Protein AF-A0A813GNH7-F1 (afdb_monomer_lite)

pLDDT: mean 71.01, std 17.87, range [40.81, 91.12]

Structure (mmCIF, N/CA/C/O backbone):
data_AF-A0A813GNH7-F1
#
_entry.id   AF-A0A813GNH7-F1
#
loop_
_atom_site.group_PDB
_atom_site.id
_atom_site.type_symbol
_atom_site.label_atom_id
_atom_site.label_alt_id
_atom_site.label_comp_id
_atom_site.label_asym_id
_atom_site.label_entity_id
_atom_site.label_seq_id
_atom_site.pdbx_PDB_ins_code
_atom_site.Cartn_x
_atom_site.Cartn_y
_atom_site.Cartn_z
_atom_site.occupancy
_atom_site.B_iso_or_equiv
_atom_site.auth_seq_id
_atom_site.auth_comp_id
_atom_site.auth_asym_id
_atom_site.auth_atom_id
_atom_site.pdbx_PDB_model_num
ATOM 1 N N . GLY A 1 1 ? -48.403 33.963 54.806 1.00 49.59 1 GLY A N 1
ATOM 2 C CA . GLY A 1 1 ? -47.662 34.872 53.908 1.00 49.59 1 GLY A CA 1
ATOM 3 C C . GLY A 1 1 ? -47.245 34.164 52.634 1.00 49.59 1 GLY A C 1
ATOM 4 O O . GLY A 1 1 ? -46.060 33.984 52.404 1.00 49.59 1 GLY A O 1
ATOM 5 N N . SER A 1 2 ? -48.210 33.773 51.799 1.00 54.06 2 SER A N 1
ATOM 6 C CA . SER A 1 2 ? -47.989 32.831 50.684 1.00 54.06 2 SER A CA 1
ATOM 7 C C . SER A 1 2 ? -47.750 33.501 49.323 1.00 54.06 2 SER A C 1
ATOM 9 O O . SER A 1 2 ? -47.575 32.821 48.318 1.00 54.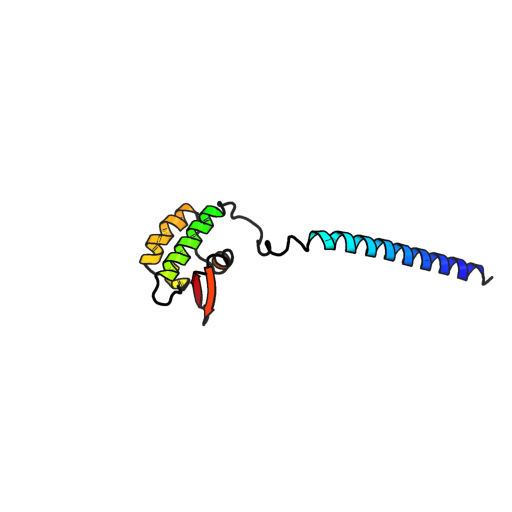06 2 SER A O 1
ATOM 11 N N . ALA A 1 3 ? -47.726 34.838 49.279 1.00 52.22 3 ALA A N 1
ATOM 12 C CA . ALA A 1 3 ? -47.489 35.610 48.055 1.00 52.22 3 ALA A CA 1
ATOM 13 C C . ALA A 1 3 ? -46.001 35.927 47.798 1.00 52.22 3 ALA A C 1
ATOM 15 O O . ALA A 1 3 ? -45.629 36.177 46.654 1.00 52.22 3 ALA A O 1
ATOM 16 N N . LYS A 1 4 ? -45.140 35.899 48.832 1.00 54.38 4 LYS A N 1
ATOM 17 C CA . LYS A 1 4 ? -43.687 36.121 48.679 1.00 54.38 4 LYS A CA 1
ATOM 18 C C . LYS A 1 4 ? -42.979 34.900 48.075 1.00 54.38 4 LYS A C 1
ATOM 20 O O . LYS A 1 4 ? -42.277 35.059 47.084 1.00 54.38 4 LYS A O 1
ATOM 25 N N . LEU A 1 5 ? -43.301 33.687 48.544 1.00 53.88 5 LEU A N 1
ATOM 26 C CA . LEU A 1 5 ? -42.700 32.446 48.030 1.00 53.88 5 LEU A CA 1
ATOM 27 C C . LEU A 1 5 ? -42.941 32.212 46.528 1.00 53.88 5 LEU A C 1
ATOM 29 O O . LEU A 1 5 ? -42.036 31.781 45.824 1.00 53.88 5 LEU A O 1
ATOM 33 N N . ARG A 1 6 ? -44.124 32.559 45.995 1.00 55.28 6 ARG A N 1
ATOM 34 C CA . ARG A 1 6 ? -44.397 32.406 44.551 1.00 55.28 6 ARG A CA 1
ATOM 35 C C . ARG A 1 6 ? -43.606 33.378 43.670 1.00 55.28 6 ARG A C 1
ATOM 37 O O . ARG A 1 6 ? -43.372 33.070 42.507 1.00 55.28 6 ARG A O 1
ATOM 44 N N . ARG A 1 7 ? -43.204 34.544 44.190 1.00 53.91 7 ARG A N 1
ATOM 45 C CA . ARG A 1 7 ? -42.391 35.515 43.435 1.00 53.91 7 ARG A CA 1
ATOM 46 C C . ARG A 1 7 ? -40.933 35.079 43.341 1.00 53.91 7 ARG A C 1
ATOM 48 O O . ARG A 1 7 ? -40.332 35.235 42.283 1.00 53.91 7 ARG A O 1
ATOM 55 N N . GLU A 1 8 ? -40.390 34.507 44.409 1.00 55.94 8 GLU A N 1
ATOM 56 C CA . GLU A 1 8 ? -39.005 34.021 44.437 1.00 55.94 8 GLU A CA 1
ATOM 57 C C . GLU A 1 8 ? -38.816 32.783 43.545 1.00 55.94 8 GLU A C 1
ATOM 59 O O . GLU A 1 8 ? -37.819 32.675 42.832 1.00 55.94 8 GLU A O 1
ATOM 64 N N . GLU A 1 9 ? -39.813 31.897 43.484 1.00 56.62 9 GLU A N 1
ATOM 65 C CA . GLU A 1 9 ? -39.783 30.714 42.613 1.00 56.62 9 GLU A CA 1
ATOM 66 C C . GLU A 1 9 ? -39.914 31.077 41.119 1.00 56.62 9 GLU A C 1
ATOM 68 O O . GLU A 1 9 ? -39.228 30.510 40.266 1.00 56.62 9 GLU A O 1
ATOM 73 N N . GLN A 1 10 ? -40.716 32.101 40.791 1.00 57.19 10 GLN A N 1
ATOM 74 C CA . GLN A 1 10 ? -40.830 32.623 39.421 1.00 57.19 10 GLN A CA 1
ATOM 75 C C . GLN A 1 10 ? -39.552 33.314 38.922 1.00 57.19 10 GLN A C 1
ATOM 77 O O . GLN A 1 10 ? -39.271 33.267 37.723 1.00 57.19 10 GLN A O 1
ATOM 82 N N . LEU A 1 11 ? -38.777 33.945 39.810 1.00 58.50 11 LEU A N 1
ATOM 83 C CA . LEU A 1 11 ? -37.487 34.555 39.468 1.00 58.50 11 LEU A CA 1
ATOM 84 C C . LEU A 1 11 ? -36.443 33.489 39.111 1.00 58.50 11 LEU A C 1
ATOM 86 O O . LEU A 1 11 ? -35.818 33.586 38.056 1.00 58.50 11 LEU A O 1
ATOM 90 N N . ARG A 1 12 ? -36.350 32.410 39.900 1.00 57.59 12 ARG A N 1
ATOM 91 C CA . ARG A 1 12 ? -35.417 31.304 39.617 1.00 57.59 12 ARG A CA 1
ATOM 92 C C . ARG A 1 12 ? -35.714 30.582 38.299 1.00 57.59 12 ARG A C 1
ATOM 94 O O . ARG A 1 12 ? -34.793 30.186 37.589 1.00 57.59 12 ARG A O 1
ATOM 101 N N . LEU A 1 13 ? -36.991 30.433 37.940 1.00 56.94 13 LEU A N 1
ATOM 102 C CA . LEU A 1 13 ? -37.397 29.825 36.666 1.00 56.94 13 LEU A CA 1
ATOM 103 C C . LEU A 1 13 ? -37.054 30.702 35.448 1.00 56.94 13 LEU A C 1
ATOM 105 O O . LEU A 1 13 ? -36.747 30.164 34.382 1.00 56.94 13 LEU A O 1
ATOM 109 N N . LYS A 1 14 ? -37.075 32.034 35.594 1.00 57.66 14 LYS A N 1
ATOM 110 C CA . LYS A 1 14 ? -36.682 32.966 34.524 1.00 57.66 14 LYS A CA 1
ATOM 111 C C . LYS A 1 14 ? -35.175 32.959 34.276 1.00 57.66 14 LYS A C 1
ATOM 113 O O . LYS A 1 14 ? -34.771 32.843 33.121 1.00 57.66 14 LYS A O 1
ATOM 118 N N . GLU A 1 15 ? -34.361 32.969 35.331 1.00 55.34 15 GLU A N 1
ATOM 119 C CA . GLU A 1 15 ? -32.897 32.882 35.196 1.00 55.34 15 GLU A CA 1
ATOM 120 C C . GLU A 1 15 ? -32.461 31.575 34.510 1.00 55.34 15 GLU A C 1
ATOM 122 O O . GLU A 1 15 ? -31.574 31.577 33.655 1.00 55.34 15 GLU A O 1
ATOM 127 N N . PHE A 1 16 ? -33.144 30.460 34.795 1.00 56.06 16 PHE A N 1
ATOM 128 C CA . PHE A 1 16 ? -32.852 29.175 34.155 1.00 56.06 16 PHE A CA 1
ATOM 129 C C . PHE A 1 16 ? -33.222 29.145 32.658 1.00 56.06 16 PHE A C 1
ATOM 131 O O . PHE A 1 16 ? -32.530 28.509 31.857 1.00 56.06 16 PHE A O 1
ATOM 138 N N . GLN A 1 17 ? -34.288 29.844 32.248 1.00 55.47 17 GLN A N 1
ATOM 139 C CA . GLN A 1 17 ? -34.653 29.962 30.829 1.00 55.47 17 GLN A CA 1
ATOM 140 C C . GLN A 1 17 ? -33.724 30.906 30.052 1.00 55.47 17 GLN A C 1
ATOM 142 O O . GLN A 1 17 ? -33.394 30.607 28.900 1.00 55.47 17 GLN A O 1
ATOM 147 N N . GLU A 1 18 ? -33.262 32.006 30.655 1.00 52.56 18 GLU A N 1
ATOM 148 C CA . GLU A 1 18 ? -32.283 32.902 30.018 1.00 52.56 18 GLU A CA 1
ATOM 149 C C . GLU A 1 18 ? -30.908 32.236 29.856 1.00 52.56 18 GLU A C 1
ATOM 151 O O . GLU A 1 18 ? -30.308 32.330 28.781 1.00 52.56 18 GLU A O 1
ATOM 156 N N . ALA A 1 19 ? -30.457 31.459 30.848 1.00 53.34 19 ALA A N 1
ATOM 157 C CA . ALA A 1 19 ? -29.221 30.679 30.743 1.00 53.34 19 ALA A CA 1
ATOM 158 C C . ALA A 1 19 ? -29.273 29.639 29.603 1.00 53.34 19 ALA A C 1
ATOM 160 O O . ALA A 1 19 ? -28.297 29.473 28.866 1.00 53.34 19 ALA A O 1
ATOM 161 N N . LYS A 1 20 ? -30.426 28.983 29.393 1.00 51.72 20 LYS A N 1
ATOM 162 C CA . LYS A 1 20 ? -30.617 28.033 28.281 1.00 51.72 20 LYS A CA 1
ATOM 163 C C . LYS A 1 20 ? -30.593 28.711 26.908 1.00 51.72 20 LYS A C 1
ATOM 165 O O . LYS A 1 20 ? -29.967 28.191 25.984 1.00 51.72 20 LYS A O 1
ATOM 170 N N . LYS A 1 21 ? -31.204 29.893 26.769 1.00 52.16 21 LYS A N 1
ATOM 171 C CA . LYS A 1 21 ? -31.185 30.653 25.504 1.00 52.16 21 LYS A CA 1
ATOM 172 C C . LYS A 1 21 ? -29.783 31.126 25.112 1.00 52.16 21 LYS A C 1
ATOM 174 O O . LYS A 1 21 ? -29.461 31.131 23.924 1.00 52.16 21 LYS A O 1
ATOM 179 N N . LEU A 1 22 ? -28.929 31.469 26.079 1.00 50.47 22 LEU A N 1
ATOM 180 C CA . LEU A 1 22 ? -27.547 31.864 25.785 1.00 50.47 22 LEU A CA 1
ATOM 181 C C . LEU A 1 22 ? -26.677 30.684 25.307 1.00 50.47 22 LEU A C 1
ATOM 183 O O . LEU A 1 22 ? -25.744 30.886 24.527 1.00 50.47 22 LEU A O 1
ATOM 187 N N . GLN A 1 23 ? -26.989 29.455 25.735 1.00 48.91 23 GLN A N 1
ATOM 188 C CA . GLN A 1 23 ? -26.274 28.250 25.303 1.00 48.91 23 GLN A CA 1
ATOM 189 C C . GLN A 1 23 ? -26.689 27.787 23.895 1.00 48.91 23 GLN A C 1
ATOM 191 O O . GLN A 1 23 ? -25.833 27.370 23.115 1.00 48.91 23 GLN A O 1
ATOM 196 N N . GLU A 1 24 ? -27.964 27.933 23.521 1.00 48.03 24 GLU A N 1
ATOM 197 C CA . GLU A 1 24 ? -28.443 27.579 22.174 1.00 48.03 24 GLU A CA 1
ATOM 198 C C . GLU A 1 24 ? -27.976 28.553 21.079 1.00 48.03 24 GLU A C 1
ATOM 200 O O . GLU A 1 24 ? -27.736 28.133 19.944 1.00 48.03 24 GLU A O 1
ATOM 205 N N . SER A 1 25 ? -27.759 29.834 21.399 1.00 46.81 25 SER A N 1
ATOM 206 C CA . SER A 1 25 ? -27.284 30.811 20.403 1.00 46.81 25 SER A CA 1
ATOM 207 C C . SER A 1 25 ? -25.803 30.646 20.028 1.00 46.81 25 SER A C 1
ATOM 209 O O . SER A 1 25 ? -25.410 31.005 18.921 1.00 46.81 25 SER A O 1
ATOM 211 N N . LYS A 1 26 ? -24.971 30.035 20.885 1.00 48.91 26 LYS A N 1
ATOM 212 C CA . LYS A 1 26 ? -23.562 29.736 20.549 1.00 48.91 26 LYS A CA 1
ATOM 213 C C . LYS A 1 26 ? -23.377 28.452 19.732 1.00 48.91 26 LYS A C 1
ATOM 215 O O . LYS A 1 26 ? -22.307 28.251 19.160 1.00 48.91 26 LYS A O 1
ATOM 220 N N . ALA A 1 27 ? -24.400 27.601 19.633 1.00 48.22 27 ALA A N 1
ATOM 221 C CA . ALA A 1 27 ? -24.335 26.367 18.848 1.00 48.22 27 ALA A CA 1
ATOM 222 C C . ALA A 1 27 ? -24.600 26.587 17.345 1.00 48.22 27 ALA A C 1
ATOM 224 O O . ALA A 1 27 ? -24.146 25.796 16.522 1.00 48.22 27 ALA A O 1
ATOM 225 N N . LYS A 1 28 ? -25.293 27.669 16.956 1.00 46.44 28 LYS A N 1
ATOM 226 C CA . LYS A 1 28 ? -25.646 27.921 15.545 1.00 46.44 28 LYS A CA 1
ATOM 227 C C . LYS A 1 28 ? -24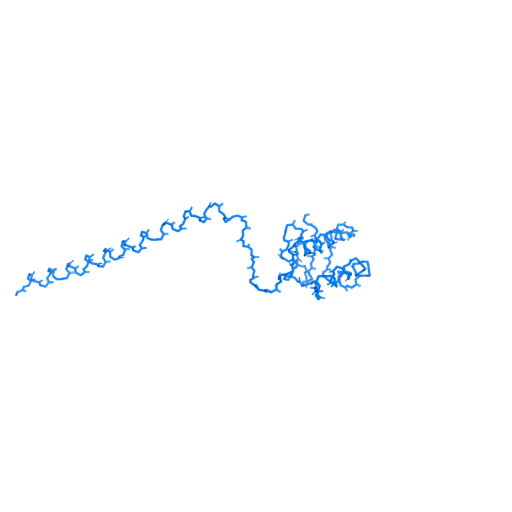.608 28.705 14.743 1.00 46.44 28 LYS A C 1
ATOM 229 O O . LYS A 1 28 ? -24.590 28.571 13.523 1.00 46.44 28 LYS A O 1
ATOM 234 N N . GLU A 1 29 ? -23.711 29.457 15.380 1.00 42.62 29 GLU A N 1
ATOM 235 C CA . GLU A 1 29 ? -22.686 30.215 14.641 1.00 42.62 29 GLU A CA 1
ATOM 236 C C . GLU A 1 29 ? -21.462 29.363 14.254 1.00 42.62 29 GLU A C 1
ATOM 238 O O . GLU A 1 29 ? -20.783 29.660 13.275 1.00 42.62 29 GLU A O 1
ATOM 243 N N . LYS A 1 30 ? -21.233 28.220 14.921 1.00 46.97 30 LYS A N 1
ATOM 244 C CA . LYS A 1 30 ? -20.194 27.257 14.506 1.00 46.97 30 LYS A CA 1
ATOM 245 C C . LYS A 1 30 ? -20.613 26.350 13.342 1.00 46.97 30 LYS A C 1
ATOM 247 O O . LYS A 1 30 ? -19.756 25.852 12.625 1.00 46.97 30 LYS A O 1
ATOM 252 N N . ALA A 1 31 ? -21.912 26.192 13.082 1.00 46.59 31 ALA A N 1
ATOM 253 C CA . ALA A 1 31 ? -22.410 25.280 12.048 1.00 46.59 31 ALA A CA 1
ATOM 254 C C . ALA A 1 31 ? -22.367 25.846 10.612 1.00 46.59 31 ALA A C 1
ATOM 256 O O . ALA A 1 31 ? -22.619 25.110 9.659 1.00 46.59 31 ALA A O 1
ATOM 257 N N . LYS A 1 32 ? -22.049 27.136 10.416 1.00 42.44 32 LYS A N 1
ATOM 258 C CA . LYS A 1 32 ? -22.030 27.758 9.075 1.00 42.44 32 LYS A CA 1
ATOM 259 C C . LYS A 1 32 ? -20.646 27.892 8.433 1.00 42.44 32 LYS A C 1
ATOM 261 O O . LYS A 1 32 ? -20.582 28.213 7.250 1.00 42.44 32 LYS A O 1
ATOM 266 N N . LEU A 1 33 ? -19.569 27.585 9.160 1.00 44.22 33 LEU A N 1
ATOM 267 C CA . LEU A 1 33 ? -18.211 27.489 8.602 1.00 44.22 33 LEU A CA 1
ATOM 268 C C . LEU A 1 33 ? -17.819 26.053 8.200 1.00 44.22 33 LEU A C 1
ATOM 270 O O . LEU A 1 33 ? -16.955 25.889 7.350 1.00 44.22 33 LEU A O 1
ATOM 274 N N . GLU A 1 34 ? -18.502 25.012 8.692 1.00 44.59 34 GLU A N 1
ATOM 275 C CA . GLU A 1 34 ? -18.188 23.614 8.326 1.00 44.59 34 GLU A CA 1
ATOM 276 C C . GLU A 1 34 ? -18.918 23.086 7.074 1.00 44.59 34 GLU A C 1
ATOM 278 O O . GLU A 1 34 ? -18.541 22.052 6.531 1.00 44.59 34 GLU A O 1
ATOM 283 N N . SER A 1 35 ? -19.923 23.789 6.539 1.00 40.81 35 SER A N 1
ATOM 284 C CA . SER A 1 35 ? -20.681 23.321 5.354 1.00 40.81 35 SER A CA 1
ATOM 285 C C . SER A 1 35 ? -20.153 23.810 3.998 1.00 40.81 35 SER A C 1
ATOM 287 O O . SER A 1 35 ? -20.822 23.634 2.981 1.00 40.81 35 SER A O 1
ATOM 289 N N . LYS A 1 36 ? -18.950 24.394 3.943 1.00 43.97 36 LYS A N 1
ATOM 290 C CA . LYS A 1 36 ? -18.260 24.660 2.666 1.00 43.97 36 LYS A CA 1
ATOM 291 C C . LYS A 1 36 ? -16.831 24.124 2.565 1.00 43.97 36 LYS A C 1
ATOM 293 O O . LYS A 1 36 ? -16.260 24.212 1.486 1.00 43.97 36 LYS A O 1
ATOM 298 N N . GLU A 1 37 ? -16.294 23.492 3.611 1.00 42.72 37 GLU A N 1
ATOM 299 C CA . GLU A 1 37 ? -14.935 22.919 3.577 1.00 42.72 37 GLU A CA 1
ATOM 300 C C . GLU A 1 37 ? -14.873 21.411 3.905 1.00 42.72 37 GLU A C 1
ATOM 302 O O . GLU A 1 37 ? -13.859 20.754 3.671 1.00 42.72 37 GLU A O 1
ATOM 307 N N . SER A 1 38 ? -15.983 20.797 4.325 1.00 42.06 38 SER A N 1
ATOM 308 C CA . SER A 1 38 ? -16.053 19.364 4.662 1.00 42.06 38 SER A CA 1
ATOM 309 C C . SER A 1 38 ? -16.439 18.473 3.476 1.00 42.06 38 SER A C 1
ATOM 311 O O . SER A 1 38 ? -17.281 17.585 3.587 1.00 42.06 38 SER A O 1
ATOM 313 N N . LYS A 1 39 ? -15.790 18.693 2.326 1.00 44.91 39 LYS A N 1
ATOM 314 C CA . LYS A 1 39 ? -15.657 17.667 1.273 1.00 44.91 39 LYS A CA 1
ATOM 315 C C . LYS A 1 39 ? -14.203 17.321 0.940 1.00 44.91 39 LYS A C 1
ATOM 317 O O . LYS A 1 39 ? -13.977 16.593 -0.016 1.00 44.91 39 LYS A O 1
ATOM 322 N N . ALA A 1 40 ? -13.232 17.810 1.719 1.00 49.53 40 ALA A N 1
ATOM 323 C CA . ALA A 1 40 ? -11.818 17.614 1.393 1.00 49.53 40 ALA A CA 1
ATOM 324 C C . ALA A 1 40 ? -10.927 17.051 2.512 1.00 49.53 40 ALA A C 1
ATOM 326 O O . ALA A 1 40 ? -9.785 16.711 2.222 1.00 49.53 40 ALA A O 1
ATOM 327 N N . LYS A 1 41 ? -11.356 16.940 3.779 1.00 51.75 41 LYS A N 1
ATOM 328 C CA . LYS A 1 41 ? -10.422 16.549 4.858 1.00 51.75 41 LYS A CA 1
ATOM 329 C C . LYS A 1 41 ? -11.059 15.733 5.984 1.00 51.75 41 LYS A C 1
ATOM 331 O O . LYS A 1 41 ? -11.378 16.257 7.041 1.00 51.75 41 LYS A O 1
ATOM 336 N N . ALA A 1 42 ? -11.164 14.428 5.776 1.00 45.22 42 ALA A N 1
ATOM 337 C CA . ALA A 1 42 ? -11.148 13.412 6.831 1.00 45.22 42 ALA A CA 1
ATOM 338 C C . ALA A 1 42 ? -10.748 12.109 6.127 1.00 45.22 42 ALA A C 1
ATOM 340 O O . ALA A 1 42 ? -11.525 11.589 5.342 1.00 45.22 42 ALA A O 1
ATOM 341 N N . VAL A 1 43 ? -9.508 11.627 6.217 1.00 44.59 43 VAL A N 1
ATOM 342 C CA . VAL A 1 43 ? -8.923 11.048 7.429 1.00 44.59 43 VAL A CA 1
ATOM 343 C C . VAL A 1 43 ? -7.409 11.303 7.434 1.00 44.59 43 VAL A C 1
ATOM 345 O O . VAL A 1 43 ? -6.668 10.664 6.699 1.00 44.59 43 VAL A O 1
ATOM 348 N N . ALA A 1 44 ? -6.928 12.211 8.279 1.00 48.00 44 ALA A N 1
ATOM 349 C CA . ALA A 1 44 ? -5.516 12.244 8.651 1.00 48.00 44 ALA A CA 1
ATOM 350 C C . ALA A 1 44 ? -5.424 11.777 10.108 1.00 48.00 44 ALA A C 1
ATOM 352 O O . ALA A 1 44 ? -5.688 12.575 11.015 1.00 48.00 44 ALA A O 1
ATOM 353 N N . PRO A 1 45 ? -5.107 10.496 10.375 1.00 50.47 45 PRO A N 1
ATOM 354 C CA . PRO A 1 45 ? -4.664 10.127 11.699 1.00 50.47 45 PRO A CA 1
ATOM 355 C C . PRO A 1 45 ? -3.323 10.819 11.944 1.00 50.47 45 PRO A C 1
ATOM 357 O O . PRO A 1 45 ? -2.418 10.816 11.111 1.00 50.47 45 PRO A O 1
ATOM 360 N N . LYS A 1 46 ? -3.256 11.471 13.098 1.00 53.22 46 LYS A N 1
ATOM 361 C CA . LYS A 1 46 ? -2.099 12.183 13.616 1.00 53.22 46 LYS A CA 1
ATOM 362 C C . LYS A 1 46 ? -0.817 11.345 13.567 1.00 53.22 46 LYS A C 1
ATOM 364 O O . LYS A 1 46 ? -0.816 10.158 13.868 1.00 53.22 46 LYS A O 1
ATOM 369 N N . GLU A 1 47 ? 0.262 12.102 13.378 1.00 52.22 47 GLU A N 1
ATOM 370 C CA . GLU A 1 47 ? 1.594 11.907 13.955 1.00 52.22 47 GLU A CA 1
ATOM 371 C C . GLU A 1 47 ? 2.608 11.004 13.220 1.00 52.22 47 GLU A C 1
ATOM 373 O O . GLU A 1 47 ? 2.514 9.783 13.176 1.00 52.22 47 GLU A O 1
ATOM 378 N N . LYS A 1 48 ? 3.692 11.680 12.792 1.00 43.28 48 LYS A N 1
ATOM 379 C CA . LYS A 1 48 ? 5.064 11.186 12.537 1.00 43.28 48 LYS A CA 1
ATOM 380 C C . LYS A 1 48 ? 5.441 10.655 11.150 1.00 43.28 48 LYS A C 1
ATOM 382 O O . LYS A 1 48 ? 6.412 9.917 11.039 1.00 43.28 48 LYS A O 1
ATOM 387 N N . PHE A 1 49 ? 4.827 11.155 10.082 1.00 47.06 49 PHE A N 1
ATOM 388 C CA . PHE A 1 49 ? 5.452 11.110 8.754 1.00 47.06 49 PHE A CA 1
ATOM 389 C C . PHE A 1 49 ? 5.507 12.508 8.137 1.00 47.06 49 PHE A C 1
ATOM 391 O O . PHE A 1 49 ? 4.840 12.799 7.156 1.00 47.06 49 PHE A O 1
ATOM 398 N N . ALA A 1 50 ? 6.349 13.384 8.697 1.00 45.03 50 ALA A N 1
ATOM 399 C CA . ALA A 1 50 ? 6.828 14.586 8.003 1.00 45.03 50 ALA A CA 1
ATOM 400 C C . ALA A 1 50 ? 7.852 14.208 6.910 1.00 45.03 50 ALA A C 1
ATOM 402 O O . ALA A 1 50 ? 8.925 14.793 6.801 1.00 45.03 50 ALA A O 1
ATOM 403 N N . HIS A 1 51 ? 7.554 13.153 6.155 1.00 52.69 51 HIS A N 1
ATOM 404 C CA . HIS A 1 51 ? 8.202 12.878 4.888 1.00 52.69 51 HIS A CA 1
ATOM 405 C C . HIS A 1 51 ? 7.286 13.509 3.847 1.00 52.69 51 HIS A C 1
ATOM 407 O O . HIS A 1 51 ? 6.080 13.271 3.899 1.00 52.69 51 HIS A O 1
ATOM 413 N N . ASN A 1 52 ? 7.831 14.387 3.004 1.00 59.19 52 ASN A N 1
ATOM 414 C CA . ASN A 1 52 ? 7.097 15.136 1.983 1.00 59.19 52 ASN A CA 1
ATOM 415 C C . ASN A 1 52 ? 5.963 14.294 1.388 1.00 59.19 52 ASN A C 1
ATOM 417 O O . ASN A 1 52 ? 6.184 13.205 0.867 1.00 59.19 52 ASN A O 1
ATOM 421 N N . GLN A 1 53 ? 4.735 14.792 1.469 1.00 65.81 53 GLN A N 1
ATOM 422 C CA . GLN A 1 53 ? 3.567 14.071 0.967 1.00 65.81 53 GLN A CA 1
ATOM 423 C C . GLN A 1 53 ? 3.728 13.710 -0.523 1.00 65.81 53 GLN A C 1
ATOM 425 O O . GLN A 1 53 ? 3.316 12.634 -0.940 1.00 65.81 53 GLN A O 1
ATOM 430 N N . ALA A 1 54 ? 4.418 14.563 -1.290 1.00 68.81 54 ALA A N 1
ATOM 431 C CA . ALA A 1 54 ? 4.773 14.336 -2.690 1.00 68.81 54 ALA A CA 1
ATOM 432 C C . ALA A 1 54 ? 5.631 13.074 -2.910 1.00 68.81 54 ALA A C 1
ATOM 434 O O . ALA A 1 54 ? 5.405 12.322 -3.851 1.00 68.81 54 ALA A O 1
ATOM 435 N N . ASP A 1 55 ? 6.572 12.810 -2.007 1.00 74.19 55 ASP A N 1
ATOM 436 C CA . ASP A 1 55 ? 7.461 11.651 -2.057 1.00 74.19 55 ASP A CA 1
ATOM 437 C C . ASP A 1 55 ? 6.693 10.338 -1.776 1.00 74.19 55 ASP A C 1
ATOM 439 O O . ASP A 1 55 ? 6.923 9.303 -2.399 1.00 74.19 55 ASP A O 1
ATOM 443 N N . LEU A 1 56 ? 5.699 10.378 -0.882 1.00 80.00 56 LEU A N 1
ATOM 444 C CA . LEU A 1 56 ? 4.815 9.231 -0.645 1.00 80.00 56 LEU A CA 1
ATOM 445 C C . LEU A 1 56 ? 3.827 9.006 -1.801 1.00 80.00 56 LEU A C 1
ATOM 447 O O . LEU A 1 56 ? 3.478 7.862 -2.095 1.00 80.00 56 LEU A O 1
ATOM 451 N N . VAL A 1 57 ? 3.412 10.083 -2.473 1.00 83.44 57 VAL A N 1
ATOM 452 C CA . VAL A 1 57 ? 2.585 10.028 -3.686 1.00 83.44 57 VAL A CA 1
ATOM 453 C C . VAL A 1 57 ? 3.347 9.381 -4.846 1.00 83.44 57 VAL A C 1
ATOM 455 O O . VAL A 1 57 ? 2.760 8.565 -5.554 1.00 83.44 57 VAL A O 1
ATOM 458 N N . GLU A 1 58 ? 4.647 9.654 -5.012 1.00 87.38 58 GLU A N 1
ATOM 459 C CA . GLU A 1 58 ? 5.507 8.967 -5.996 1.00 87.38 58 GLU A CA 1
ATOM 460 C C . GLU A 1 58 ? 5.503 7.447 -5.762 1.00 87.38 58 GLU A C 1
ATOM 462 O O . GLU A 1 58 ? 5.270 6.665 -6.687 1.00 87.38 58 GLU A O 1
ATOM 467 N N . LEU A 1 59 ? 5.658 7.023 -4.504 1.00 87.06 59 LEU A N 1
ATOM 468 C CA . LEU A 1 59 ? 5.606 5.612 -4.123 1.00 87.06 59 LEU A CA 1
ATOM 469 C C . LEU A 1 59 ? 4.221 4.988 -4.377 1.00 87.06 59 LEU A C 1
ATOM 471 O O . LEU A 1 59 ? 4.139 3.883 -4.911 1.00 87.06 59 LEU A O 1
ATOM 475 N N . ALA A 1 60 ? 3.134 5.684 -4.031 1.00 88.44 60 ALA A N 1
ATOM 476 C CA . ALA A 1 60 ? 1.771 5.216 -4.291 1.00 88.44 60 ALA A CA 1
ATOM 477 C C . ALA A 1 60 ? 1.477 5.107 -5.798 1.00 88.44 60 ALA A C 1
ATOM 479 O O . ALA A 1 60 ? 0.863 4.138 -6.242 1.00 88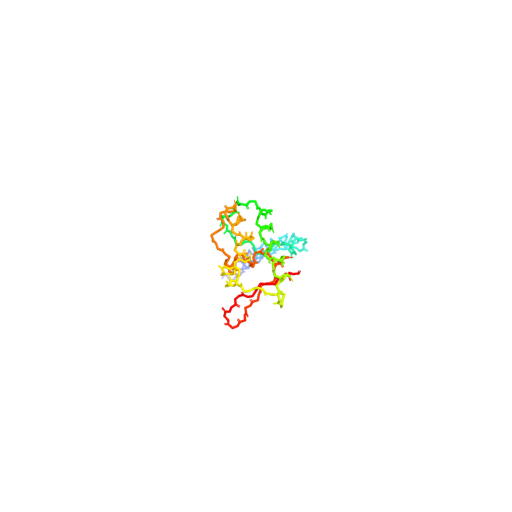.44 60 ALA A O 1
ATOM 480 N N . THR A 1 61 ? 1.978 6.053 -6.591 1.00 89.75 61 THR A N 1
ATOM 481 C CA . THR A 1 61 ? 1.841 6.063 -8.054 1.00 89.75 61 THR A CA 1
ATOM 482 C C . THR A 1 61 ? 2.592 4.894 -8.679 1.00 89.75 61 THR A C 1
ATOM 484 O O . THR A 1 61 ? 2.038 4.198 -9.524 1.00 89.75 61 THR A O 1
ATOM 487 N N . ALA A 1 62 ? 3.812 4.607 -8.215 1.00 90.19 62 ALA A N 1
ATOM 488 C CA . ALA A 1 62 ? 4.572 3.447 -8.674 1.00 90.19 62 ALA A CA 1
ATOM 489 C C . ALA A 1 62 ? 3.841 2.123 -8.383 1.00 90.19 62 ALA A C 1
ATO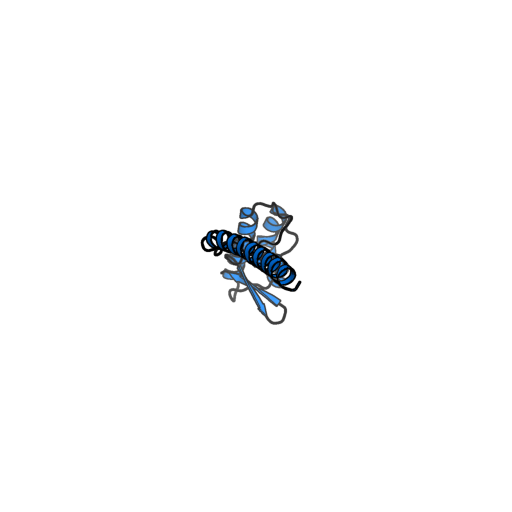M 491 O O . ALA A 1 62 ? 3.833 1.221 -9.216 1.00 90.19 62 ALA A O 1
ATOM 492 N N . ILE A 1 63 ? 3.180 2.005 -7.225 1.00 89.56 63 ILE A N 1
ATOM 493 C CA . ILE A 1 63 ? 2.352 0.832 -6.899 1.00 89.56 63 ILE A CA 1
ATOM 494 C C . ILE A 1 63 ? 1.135 0.743 -7.826 1.00 89.56 63 ILE A C 1
ATOM 496 O O . ILE A 1 63 ? 0.801 -0.350 -8.281 1.00 89.56 63 ILE A O 1
ATOM 500 N N . ALA A 1 64 ? 0.483 1.869 -8.119 1.00 90.56 64 ALA A N 1
ATOM 501 C CA . ALA A 1 64 ? -0.653 1.907 -9.036 1.00 90.56 64 ALA A CA 1
ATOM 502 C C . ALA A 1 64 ? -0.248 1.490 -10.458 1.00 90.56 64 ALA A C 1
ATOM 504 O O . ALA A 1 64 ? -0.966 0.726 -11.100 1.00 90.56 64 ALA A O 1
ATOM 505 N N . ASP A 1 65 ? 0.916 1.939 -10.927 1.00 91.12 65 ASP A N 1
ATOM 506 C CA . ASP A 1 65 ? 1.461 1.582 -12.238 1.00 91.12 65 ASP A CA 1
ATOM 507 C C . ASP A 1 65 ? 1.807 0.087 -12.332 1.00 91.12 65 ASP A C 1
ATOM 509 O O . ASP A 1 65 ? 1.433 -0.596 -13.291 1.00 91.12 65 ASP A O 1
ATOM 513 N N . LEU A 1 66 ? 2.409 -0.463 -11.269 1.00 90.31 66 LEU A N 1
ATOM 514 C CA . LEU A 1 66 ? 2.634 -1.903 -11.142 1.00 90.31 66 LEU A CA 1
ATOM 515 C C . LEU A 1 66 ? 1.314 -2.680 -11.155 1.00 90.31 66 LEU A C 1
ATOM 517 O O . LEU A 1 66 ? 1.228 -3.701 -11.832 1.00 90.31 66 LEU A O 1
ATOM 521 N N . ALA A 1 67 ? 0.287 -2.203 -10.445 1.00 90.25 67 ALA A N 1
ATOM 522 C CA . ALA A 1 67 ? -1.021 -2.855 -10.405 1.00 90.25 67 ALA A CA 1
ATOM 523 C C . ALA A 1 67 ? -1.721 -2.826 -11.772 1.00 90.25 67 ALA A C 1
ATOM 525 O O . ALA A 1 67 ? -2.322 -3.827 -12.156 1.00 90.25 67 ALA A O 1
ATOM 526 N N . ARG A 1 68 ? -1.594 -1.727 -12.531 1.00 88.81 68 ARG A N 1
ATOM 527 C CA . ARG A 1 68 ? -2.095 -1.609 -13.915 1.00 88.81 68 ARG A CA 1
ATOM 528 C C . ARG A 1 68 ? -1.397 -2.555 -14.876 1.00 88.81 68 ARG A C 1
ATOM 530 O O . ARG A 1 68 ? -2.044 -3.141 -15.737 1.00 88.81 68 ARG A O 1
ATOM 537 N N . SER A 1 69 ? -0.087 -2.692 -14.720 1.00 87.19 69 SER A N 1
ATOM 538 C CA . SER A 1 69 ? 0.734 -3.577 -15.544 1.00 87.19 69 SER A CA 1
ATOM 539 C C . SER A 1 69 ? 0.578 -5.053 -15.162 1.00 87.19 69 SER A C 1
ATOM 541 O O . SER A 1 69 ? 1.048 -5.930 -15.888 1.00 87.19 69 SER A O 1
ATOM 543 N N . TRP A 1 70 ? -0.065 -5.351 -14.027 1.00 88.00 70 TRP A N 1
ATOM 544 C CA . TRP A 1 70 ? -0.233 -6.713 -13.542 1.00 88.00 70 TRP A CA 1
ATOM 545 C C . TRP A 1 70 ? -1.402 -7.427 -14.231 1.00 88.00 70 TRP A C 1
ATOM 547 O O . TRP A 1 70 ? -2.484 -6.844 -14.375 1.00 88.00 70 TRP A O 1
ATOM 557 N N . PRO A 1 71 ? -1.254 -8.711 -14.609 1.00 80.19 71 PRO A N 1
ATOM 558 C CA . PRO A 1 71 ? -2.372 -9.496 -15.116 1.00 80.19 71 PRO A CA 1
ATOM 559 C C . PRO A 1 71 ? -3.480 -9.574 -14.054 1.00 80.19 71 PRO A C 1
ATOM 561 O O . PRO A 1 71 ? -3.280 -10.109 -12.966 1.00 80.19 71 PRO A O 1
ATOM 564 N N . GLY A 1 72 ? -4.647 -9.007 -14.371 1.00 81.94 72 GLY A N 1
ATOM 565 C CA . GLY A 1 72 ? -5.789 -8.897 -13.454 1.00 81.94 72 GLY A CA 1
ATOM 566 C C . GLY A 1 72 ? -5.984 -7.515 -12.817 1.00 81.94 72 GLY A C 1
ATOM 567 O O . GLY A 1 72 ? -6.954 -7.331 -12.083 1.00 81.94 72 GLY A O 1
ATOM 568 N N . GLY A 1 73 ? -5.108 -6.540 -13.094 1.00 83.00 73 GLY A N 1
ATOM 569 C CA . GLY A 1 73 ? -5.282 -5.139 -12.677 1.00 83.00 73 GLY A CA 1
ATOM 570 C C . GLY A 1 73 ? -5.246 -4.912 -11.159 1.00 83.00 73 GLY A C 1
ATOM 571 O O . GLY A 1 73 ? -5.666 -3.861 -10.671 1.00 83.00 73 GLY A O 1
ATOM 572 N N . ALA A 1 74 ? -4.812 -5.920 -10.404 1.00 86.94 74 ALA A N 1
ATOM 573 C CA . ALA A 1 74 ? -4.799 -5.939 -8.954 1.00 86.94 74 ALA A CA 1
ATOM 574 C C . ALA A 1 74 ? -3.555 -6.673 -8.461 1.00 86.94 74 ALA A C 1
ATOM 576 O O . ALA A 1 74 ? -3.216 -7.748 -8.955 1.00 86.94 74 ALA A O 1
ATOM 577 N N . LEU A 1 75 ? -2.914 -6.107 -7.448 1.00 90.00 75 LEU A N 1
ATOM 578 C CA . LEU A 1 75 ? -1.769 -6.682 -6.764 1.00 90.00 75 LEU A CA 1
ATOM 579 C C . LEU A 1 75 ? -2.111 -6.921 -5.307 1.00 90.00 75 LEU A C 1
ATOM 581 O O . LEU A 1 75 ? -2.677 -6.061 -4.640 1.00 90.00 75 LEU A O 1
ATOM 585 N N . THR A 1 76 ? -1.725 -8.068 -4.771 1.00 89.19 76 THR A N 1
ATOM 586 C CA . THR A 1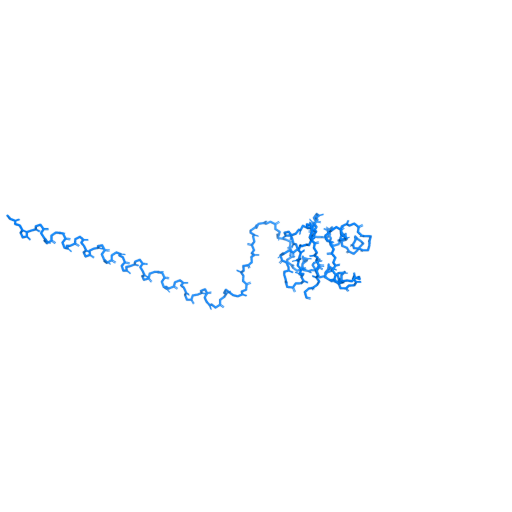 76 ? -1.823 -8.279 -3.325 1.00 89.19 76 THR A CA 1
ATOM 587 C C . THR A 1 76 ? -0.649 -7.615 -2.605 1.00 89.19 76 THR A C 1
ATOM 589 O O . THR A 1 76 ? 0.451 -7.498 -3.151 1.00 89.19 76 THR A O 1
ATOM 592 N N . THR A 1 77 ? -0.825 -7.229 -1.341 1.00 86.38 77 THR A N 1
ATOM 593 C CA . THR A 1 77 ? 0.298 -6.787 -0.486 1.00 86.38 77 THR A CA 1
ATOM 594 C C . THR A 1 77 ? 1.411 -7.832 -0.406 1.00 86.38 77 THR A C 1
ATOM 596 O O . THR A 1 77 ? 2.594 -7.485 -0.343 1.00 86.38 77 THR A O 1
ATOM 599 N N . ASN A 1 78 ? 1.049 -9.115 -0.469 1.00 86.75 78 ASN A N 1
ATOM 600 C CA . ASN A 1 78 ? 2.017 -10.197 -0.530 1.00 86.75 78 ASN A CA 1
ATOM 601 C C . ASN A 1 78 ? 2.815 -10.161 -1.843 1.00 86.75 78 ASN A C 1
ATOM 603 O O . ASN A 1 78 ? 4.038 -10.199 -1.809 1.00 86.75 78 ASN A O 1
ATOM 607 N N . GLN A 1 79 ? 2.164 -9.974 -2.993 1.00 88.25 79 GLN A N 1
ATOM 608 C CA . GLN A 1 79 ? 2.863 -9.815 -4.274 1.00 88.25 79 GLN A CA 1
ATOM 609 C C . GLN A 1 79 ? 3.767 -8.579 -4.282 1.00 88.25 79 GLN A C 1
ATOM 611 O O . GLN A 1 79 ? 4.938 -8.707 -4.620 1.00 88.25 79 GLN A O 1
ATOM 616 N N . LEU A 1 80 ? 3.310 -7.419 -3.797 1.00 85.69 80 LEU A N 1
ATOM 617 C CA . LEU A 1 80 ? 4.144 -6.207 -3.711 1.00 85.69 80 LEU A CA 1
ATOM 618 C C . LEU A 1 80 ? 5.452 -6.429 -2.930 1.00 85.69 80 LEU A C 1
ATOM 620 O O . LEU A 1 80 ? 6.475 -5.811 -3.232 1.00 85.69 80 LEU A O 1
ATOM 624 N N . THR A 1 81 ? 5.425 -7.318 -1.933 1.00 83.31 81 THR A N 1
ATOM 625 C CA . THR A 1 81 ? 6.563 -7.612 -1.051 1.00 83.31 81 THR A CA 1
ATOM 626 C C . THR A 1 81 ? 7.306 -8.900 -1.376 1.00 83.31 81 THR A C 1
ATOM 628 O O . THR A 1 81 ? 8.418 -9.060 -0.878 1.00 83.31 81 THR A O 1
ATOM 631 N N . GLN A 1 82 ? 6.757 -9.809 -2.183 1.00 86.00 82 GLN A N 1
ATOM 632 C CA . GLN A 1 82 ? 7.391 -11.075 -2.561 1.00 86.00 82 GLN A CA 1
ATOM 633 C C . GLN A 1 82 ? 7.906 -11.059 -4.001 1.00 86.00 82 GLN A C 1
ATOM 635 O O . GLN A 1 82 ? 9.029 -11.528 -4.218 1.00 86.00 82 GLN A O 1
ATOM 640 N N . GLU A 1 83 ? 7.175 -10.441 -4.931 1.00 89.94 83 GLU A N 1
ATOM 641 C CA . GLU A 1 83 ? 7.515 -10.440 -6.354 1.00 89.94 83 GLU A CA 1
ATOM 642 C C . GLU A 1 83 ? 8.793 -9.668 -6.655 1.00 89.94 83 GLU A C 1
ATOM 644 O O . GLU A 1 83 ? 9.003 -8.539 -6.201 1.00 89.94 83 GLU A O 1
ATOM 649 N N . ALA A 1 84 ? 9.655 -10.273 -7.473 1.00 86.00 84 ALA A N 1
ATOM 650 C CA . ALA A 1 84 ? 10.943 -9.690 -7.825 1.00 86.00 84 ALA A CA 1
ATOM 651 C C . ALA A 1 84 ? 10.784 -8.394 -8.634 1.00 86.00 84 ALA A C 1
ATOM 653 O O . ALA A 1 84 ? 11.536 -7.443 -8.408 1.00 86.00 84 ALA A O 1
ATOM 654 N N . ALA A 1 85 ? 9.798 -8.335 -9.534 1.00 85.81 85 ALA A N 1
ATOM 655 C CA . ALA A 1 85 ? 9.500 -7.142 -10.326 1.00 85.81 85 ALA A CA 1
ATOM 656 C C . ALA A 1 85 ? 9.073 -5.968 -9.428 1.00 85.81 85 ALA A C 1
ATOM 658 O O . ALA A 1 85 ? 9.671 -4.891 -9.486 1.00 85.81 85 ALA A O 1
ATOM 659 N N . CYS A 1 86 ? 8.131 -6.215 -8.511 1.00 86.69 86 CYS A N 1
ATOM 660 C CA . CYS A 1 86 ? 7.661 -5.219 -7.549 1.00 86.69 86 CYS A CA 1
ATOM 661 C C . CYS A 1 86 ? 8.786 -4.771 -6.612 1.00 86.69 86 CYS A C 1
ATOM 663 O O . CYS A 1 86 ? 9.002 -3.576 -6.432 1.00 86.69 86 CYS A O 1
ATOM 665 N N . LYS A 1 87 ? 9.582 -5.706 -6.074 1.00 86.38 87 LYS A N 1
ATOM 666 C CA . LYS A 1 87 ? 10.747 -5.372 -5.240 1.00 86.38 87 LYS A CA 1
ATOM 667 C C . LYS A 1 87 ? 11.748 -4.491 -5.971 1.00 86.38 87 LYS A C 1
ATOM 669 O O . LYS A 1 87 ? 12.257 -3.558 -5.365 1.00 86.38 87 LYS A O 1
ATOM 674 N N . LYS A 1 88 ? 12.072 -4.775 -7.235 1.00 87.81 88 LYS A N 1
ATOM 675 C CA . LYS A 1 88 ? 13.053 -3.975 -7.984 1.00 87.81 88 LYS A CA 1
ATOM 676 C C . LYS A 1 88 ? 12.580 -2.536 -8.188 1.00 87.81 88 LYS A C 1
ATOM 678 O O . LYS A 1 88 ? 13.387 -1.629 -8.023 1.00 87.81 88 LYS A O 1
ATOM 683 N N . ALA A 1 89 ? 11.295 -2.339 -8.478 1.00 86.50 89 ALA A N 1
ATOM 684 C CA . ALA A 1 89 ? 10.709 -1.009 -8.636 1.00 86.50 89 ALA A CA 1
ATOM 685 C C . ALA A 1 89 ? 10.548 -0.272 -7.292 1.00 86.50 89 ALA A C 1
ATOM 687 O O . ALA A 1 89 ? 10.874 0.906 -7.177 1.00 86.50 89 ALA A O 1
ATOM 688 N N . LEU A 1 90 ? 10.094 -0.971 -6.249 1.00 86.00 90 LEU A N 1
ATOM 689 C CA . LEU A 1 90 ? 9.689 -0.355 -4.985 1.00 86.00 90 LEU A CA 1
ATOM 690 C C . LEU A 1 90 ? 10.820 -0.241 -3.960 1.00 86.00 90 LEU A C 1
ATOM 692 O O . LEU A 1 90 ? 10.843 0.715 -3.195 1.00 86.00 90 LEU A O 1
ATOM 696 N N . LYS A 1 91 ? 11.782 -1.170 -3.922 1.00 86.00 91 LYS A N 1
ATOM 697 C CA . LYS A 1 91 ? 12.904 -1.145 -2.963 1.00 86.00 91 LYS A CA 1
ATOM 698 C C . LYS A 1 91 ? 13.720 0.158 -2.986 1.00 86.00 91 LYS A C 1
ATOM 700 O O . LYS A 1 91 ? 13.989 0.652 -1.889 1.00 86.00 91 LYS A O 1
ATOM 705 N N . PRO A 1 92 ? 14.110 0.740 -4.141 1.00 87.75 92 PRO A N 1
ATOM 706 C CA . PRO A 1 92 ? 14.814 2.024 -4.142 1.00 87.75 92 PRO A CA 1
ATOM 707 C C . PRO A 1 92 ? 13.946 3.154 -3.571 1.00 87.75 92 PRO A C 1
ATOM 709 O O . PRO A 1 92 ? 14.438 3.950 -2.775 1.00 87.75 92 PRO A O 1
ATOM 712 N N . LEU A 1 93 ? 12.648 3.176 -3.889 1.00 85.56 93 LEU A N 1
ATOM 713 C CA . LEU A 1 93 ? 11.705 4.176 -3.380 1.00 85.56 93 LEU A CA 1
ATOM 714 C C . LEU A 1 93 ? 11.456 4.011 -1.869 1.00 85.56 93 LEU A C 1
ATOM 716 O O . LEU A 1 93 ? 11.475 4.980 -1.116 1.00 85.56 93 LEU A O 1
ATOM 720 N N . LEU A 1 94 ? 11.317 2.775 -1.384 1.00 84.31 94 LEU A N 1
ATOM 721 C CA . LEU A 1 94 ? 11.187 2.462 0.042 1.00 84.31 94 LEU A CA 1
ATOM 722 C C . LEU A 1 94 ? 12.406 2.935 0.843 1.00 84.31 94 LEU A C 1
ATOM 724 O O . LEU A 1 94 ? 12.250 3.507 1.923 1.00 84.31 94 LEU A O 1
ATOM 728 N N . GLN A 1 95 ? 13.617 2.729 0.314 1.00 85.44 95 GLN A N 1
ATOM 729 C CA . GLN A 1 95 ? 14.848 3.211 0.945 1.00 85.44 95 GLN A CA 1
ATOM 730 C C . GLN A 1 95 ? 14.945 4.738 0.915 1.00 85.44 95 GLN A C 1
ATOM 732 O O . GLN A 1 95 ? 15.242 5.337 1.952 1.00 85.44 95 GLN A O 1
ATOM 737 N N . LYS A 1 96 ? 14.636 5.360 -0.232 1.00 84.25 96 LYS A N 1
ATOM 738 C CA . LYS A 1 96 ? 14.586 6.822 -0.406 1.00 84.25 96 LYS A CA 1
ATOM 739 C C . LYS A 1 96 ? 13.656 7.465 0.627 1.00 84.25 96 LYS A C 1
ATOM 741 O O . LYS A 1 96 ? 14.044 8.430 1.280 1.00 84.25 96 LYS A O 1
ATOM 746 N N . HIS A 1 97 ? 12.487 6.863 0.851 1.00 80.62 97 HIS A N 1
ATOM 747 C CA . HIS A 1 97 ? 11.457 7.403 1.742 1.00 80.62 97 HIS A CA 1
ATOM 748 C C . HIS A 1 97 ? 11.475 6.853 3.170 1.00 80.62 97 HIS A C 1
ATOM 750 O O . HIS A 1 97 ? 10.618 7.201 3.984 1.00 80.62 97 HIS A O 1
ATOM 756 N N . LYS A 1 98 ? 12.451 5.994 3.500 1.00 80.12 98 LYS A N 1
ATOM 757 C CA . LYS A 1 98 ? 12.558 5.291 4.793 1.00 80.12 98 LYS A CA 1
ATOM 758 C C . LYS A 1 98 ? 11.265 4.561 5.194 1.00 80.12 98 LYS A C 1
ATOM 760 O O . LYS A 1 98 ? 10.964 4.412 6.381 1.00 80.12 98 LYS A O 1
ATOM 765 N N . VAL A 1 99 ? 10.508 4.081 4.210 1.00 78.88 99 VAL A N 1
ATOM 766 C CA . VAL A 1 99 ? 9.295 3.291 4.429 1.00 78.88 99 VAL A CA 1
ATOM 767 C C . VAL A 1 99 ? 9.715 1.839 4.636 1.00 78.88 99 VAL A C 1
ATOM 769 O O . VAL A 1 99 ? 10.379 1.244 3.792 1.00 78.88 99 VAL A O 1
ATOM 772 N N . LYS A 1 100 ? 9.355 1.262 5.788 1.00 73.81 100 LYS A N 1
ATOM 773 C CA . LYS A 1 100 ? 9.732 -0.120 6.127 1.00 73.81 100 LYS A CA 1
ATOM 774 C C . LYS A 1 100 ? 8.936 -1.158 5.335 1.00 73.81 100 LYS A C 1
ATOM 776 O O . LYS A 1 100 ? 9.531 -2.113 4.850 1.00 73.81 100 LYS A O 1
ATOM 781 N N . SER A 1 101 ? 7.621 -0.964 5.215 1.00 76.31 101 SER A N 1
ATOM 782 C CA . SER A 1 101 ? 6.706 -1.931 4.598 1.00 76.31 101 SER A CA 1
ATOM 783 C C . SER A 1 101 ? 5.412 -1.268 4.126 1.00 76.31 101 SER A C 1
ATOM 785 O O . SER A 1 101 ? 4.966 -0.284 4.715 1.00 76.31 101 SER A O 1
ATOM 787 N N . PHE A 1 102 ? 4.761 -1.876 3.132 1.00 78.69 102 PHE A N 1
ATOM 788 C CA . PHE A 1 102 ? 3.410 -1.520 2.696 1.00 78.69 102 PHE A CA 1
ATOM 789 C C . PHE A 1 102 ? 2.372 -2.181 3.603 1.00 78.69 102 PHE A C 1
ATOM 791 O O . PHE A 1 102 ? 2.006 -3.341 3.414 1.00 78.69 102 PHE A O 1
ATOM 798 N N . THR A 1 103 ? 1.915 -1.466 4.627 1.00 82.19 103 THR A N 1
ATOM 799 C CA . THR A 1 103 ? 0.798 -1.927 5.461 1.00 82.19 103 THR A CA 1
ATOM 800 C C . THR A 1 103 ? -0.530 -1.487 4.851 1.00 82.19 103 THR A C 1
ATOM 802 O O . THR A 1 103 ? -0.598 -0.473 4.156 1.00 82.19 103 THR A O 1
ATOM 805 N N . LYS A 1 104 ? -1.620 -2.205 5.157 1.00 81.75 104 LYS A N 1
ATOM 806 C CA . LYS A 1 104 ? -2.984 -1.792 4.774 1.00 81.75 104 LYS A CA 1
ATOM 807 C C . LYS A 1 104 ? -3.256 -0.342 5.184 1.00 81.75 104 LYS A C 1
ATOM 809 O O . LYS A 1 104 ? -3.727 0.442 4.374 1.00 81.75 104 LYS A O 1
ATOM 814 N N . ALA A 1 105 ? -2.872 0.019 6.411 1.00 82.50 105 ALA A N 1
ATOM 815 C CA . ALA A 1 105 ? -3.011 1.367 6.960 1.00 82.50 105 ALA A CA 1
ATOM 816 C C . ALA A 1 105 ? -2.225 2.440 6.186 1.00 82.50 105 ALA A C 1
ATOM 818 O O . ALA A 1 105 ? -2.601 3.606 6.220 1.00 82.50 105 ALA A O 1
ATOM 819 N N . TRP A 1 106 ? -1.138 2.077 5.501 1.00 85.94 106 TRP A N 1
ATOM 820 C CA . TRP A 1 106 ? -0.409 2.998 4.630 1.00 85.94 106 TRP A CA 1
ATOM 821 C C . TRP A 1 106 ? -1.113 3.156 3.280 1.00 85.94 106 TRP A C 1
ATOM 823 O O . TRP A 1 106 ? -1.327 4.272 2.826 1.00 85.94 106 TRP A O 1
ATOM 833 N N . LEU A 1 107 ? -1.547 2.048 2.677 1.00 84.94 107 LEU A N 1
ATOM 834 C CA . LEU A 1 107 ? -2.191 2.048 1.359 1.00 84.94 107 LEU A CA 1
ATOM 835 C C . LEU A 1 107 ? -3.525 2.808 1.357 1.00 84.94 107 LEU A C 1
ATOM 837 O O . LEU A 1 107 ? -3.808 3.548 0.421 1.00 84.94 107 LEU A O 1
ATOM 841 N N . VAL A 1 108 ? -4.315 2.693 2.430 1.00 84.88 108 VAL A N 1
ATOM 842 C CA . VAL A 1 108 ? -5.596 3.416 2.567 1.00 84.88 108 VAL A CA 1
ATOM 843 C C . VAL A 1 108 ? -5.441 4.931 2.742 1.00 84.88 108 VAL A C 1
ATOM 845 O O . VAL A 1 108 ? -6.441 5.639 2.698 1.00 84.88 108 VAL A O 1
ATOM 848 N N . GLN A 1 109 ? -4.221 5.450 2.935 1.00 85.06 109 GLN A N 1
ATOM 849 C CA . GLN A 1 109 ? -3.987 6.900 2.987 1.00 85.06 109 GLN A CA 1
ATOM 850 C C . GLN A 1 109 ? -4.022 7.558 1.605 1.00 85.06 109 GLN A C 1
ATOM 852 O O . GLN A 1 109 ? -4.136 8.778 1.531 1.00 85.06 109 GLN A O 1
ATOM 857 N N . PHE A 1 110 ? -3.957 6.772 0.524 1.00 86.94 110 PHE A N 1
ATOM 858 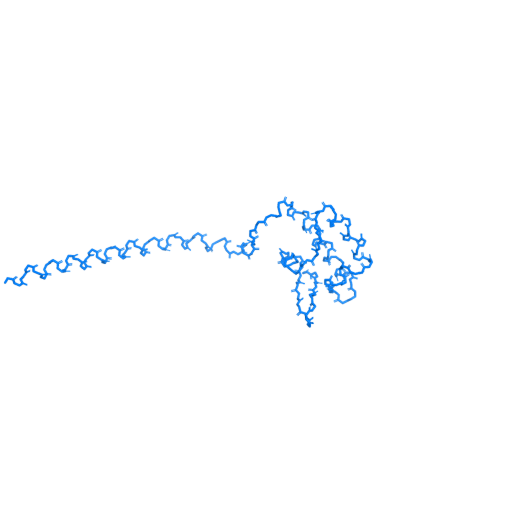C CA . PHE A 1 110 ? -3.927 7.270 -0.854 1.00 86.94 110 PHE A CA 1
ATOM 859 C C . PHE A 1 110 ? -5.147 6.795 -1.657 1.00 86.94 110 PHE A C 1
ATOM 861 O O . PHE A 1 110 ? -4.968 6.177 -2.708 1.00 86.94 110 PHE A O 1
ATOM 868 N N . PRO A 1 111 ? -6.388 7.071 -1.207 1.00 84.31 111 PRO A N 1
ATOM 869 C CA . PRO A 1 111 ? -7.594 6.597 -1.889 1.00 84.31 111 PRO A CA 1
ATOM 870 C C . PRO A 1 111 ? -7.764 7.195 -3.292 1.00 84.31 111 PRO A C 1
ATOM 872 O O . PRO A 1 111 ? -8.467 6.628 -4.115 1.00 84.31 111 PRO A O 1
ATOM 875 N N . GLU A 1 112 ? -7.117 8.328 -3.575 1.00 86.00 112 GLU A N 1
ATOM 876 C CA . GLU A 1 112 ? -7.162 8.983 -4.889 1.00 86.00 112 GLU A CA 1
ATOM 877 C C . GLU A 1 112 ? -6.314 8.262 -5.948 1.00 86.00 112 GLU A C 1
ATOM 879 O O . GLU A 1 112 ? -6.500 8.478 -7.140 1.00 86.00 112 GLU A O 1
ATOM 884 N N . ILE A 1 113 ? -5.371 7.414 -5.520 1.00 88.50 113 ILE A N 1
ATOM 885 C CA . ILE A 1 113 ? -4.399 6.740 -6.397 1.00 88.50 113 ILE A CA 1
ATOM 886 C C . ILE A 1 113 ? -4.585 5.221 -6.336 1.00 88.50 113 ILE A C 1
ATOM 888 O O . ILE A 1 113 ? -4.452 4.524 -7.344 1.00 88.50 113 ILE A O 1
ATOM 892 N N . LEU A 1 114 ? -4.890 4.699 -5.147 1.00 90.69 114 LEU A N 1
ATOM 893 C CA . LEU A 1 114 ? -4.966 3.277 -4.853 1.00 90.69 114 LEU A CA 1
ATOM 894 C C . LEU A 1 114 ? -6.346 2.914 -4.309 1.00 90.69 114 LEU A C 1
ATOM 896 O O . LEU A 1 114 ? -6.798 3.433 -3.291 1.00 90.69 114 LEU A O 1
ATOM 900 N N . SER A 1 115 ? -6.970 1.932 -4.945 1.00 89.44 115 SER A N 1
ATOM 901 C CA . SER A 1 115 ? -8.152 1.254 -4.429 1.00 89.44 115 SER A CA 1
ATOM 902 C C . SER A 1 115 ? -7.728 0.010 -3.656 1.00 89.44 115 SER A C 1
ATOM 904 O O . SER A 1 115 ? -7.194 -0.942 -4.226 1.00 89.44 115 SER A O 1
ATOM 906 N N . VAL A 1 116 ? -7.962 0.013 -2.344 1.00 90.31 116 VAL A N 1
ATOM 907 C CA . VAL A 1 116 ? -7.631 -1.111 -1.460 1.00 90.31 116 VAL A CA 1
ATOM 908 C C . VAL A 1 116 ? -8.892 -1.918 -1.170 1.00 90.31 116 VAL A C 1
ATOM 910 O O . VAL A 1 116 ? -9.883 -1.381 -0.681 1.00 90.31 116 VAL A O 1
ATOM 913 N N . SER A 1 117 ? -8.864 -3.215 -1.451 1.00 88.31 117 SER A N 1
ATOM 914 C CA . SER A 1 117 ? -9.947 -4.160 -1.152 1.00 88.31 117 SER A CA 1
ATOM 915 C C . SER A 1 117 ? -9.399 -5.331 -0.345 1.00 88.31 117 SER A C 1
ATOM 917 O O . SER A 1 117 ? -8.208 -5.618 -0.401 1.00 88.31 117 SER A O 1
ATOM 919 N N . GLU A 1 118 ? -10.239 -6.007 0.429 1.00 89.56 118 GLU A N 1
ATOM 920 C CA . GLU A 1 118 ? -9.840 -7.209 1.162 1.00 89.56 118 GLU A CA 1
ATOM 921 C C . GLU A 1 118 ? -10.694 -8.381 0.696 1.00 89.56 118 GLU A C 1
ATOM 923 O O . GLU A 1 118 ? -11.920 -8.316 0.752 1.00 89.56 118 GLU A O 1
ATOM 928 N N . GLU A 1 119 ? -10.043 -9.434 0.214 1.00 85.06 119 GLU A N 1
ATOM 929 C CA . GLU A 1 119 ? -10.699 -10.635 -0.295 1.00 85.06 119 GLU A CA 1
ATOM 930 C C . GLU A 1 119 ? -10.049 -11.853 0.362 1.00 85.06 119 GLU A C 1
ATOM 932 O O . GLU A 1 119 ? -8.833 -12.041 0.288 1.00 85.06 119 GLU A O 1
ATOM 937 N N . GLY A 1 120 ? -10.841 -12.639 1.098 1.00 80.31 120 GLY A N 1
ATOM 938 C CA . GLY A 1 120 ? -10.356 -13.849 1.773 1.00 80.31 120 GLY A CA 1
ATOM 939 C C . GLY A 1 120 ? -9.212 -13.615 2.772 1.00 80.31 120 GLY A C 1
ATOM 940 O O . GLY A 1 120 ? -8.356 -14.480 2.929 1.00 80.31 120 GLY A O 1
ATOM 941 N N . GLY A 1 121 ? -9.145 -12.437 3.407 1.00 82.00 121 GLY A N 1
ATOM 942 C CA . GLY A 1 121 ? -8.056 -12.059 4.320 1.00 82.00 121 GLY A CA 1
ATOM 943 C C . GLY A 1 121 ? -6.790 -11.540 3.626 1.00 82.00 121 GLY A C 1
ATOM 944 O O . GLY A 1 121 ? -5.808 -11.223 4.298 1.00 82.00 121 GLY A O 1
ATOM 945 N N . THR A 1 122 ? -6.807 -11.412 2.296 1.00 84.19 122 THR A N 1
ATOM 946 C CA . THR A 1 122 ? -5.713 -10.827 1.518 1.00 84.19 122 THR A CA 1
ATOM 947 C C . THR A 1 122 ? -6.057 -9.403 1.103 1.00 84.19 122 THR A C 1
ATOM 949 O O . THR A 1 122 ? -7.134 -9.134 0.576 1.00 84.19 122 THR A O 1
ATOM 952 N N . VAL A 1 123 ? -5.119 -8.479 1.314 1.00 87.50 123 VAL A N 1
ATOM 953 C CA . VAL A 1 123 ? -5.274 -7.081 0.900 1.00 87.50 123 VAL A CA 1
ATOM 954 C C . VAL A 1 123 ? -4.885 -6.951 -0.570 1.00 87.50 123 VAL A C 1
ATOM 956 O O . VAL A 1 123 ? -3.715 -7.109 -0.924 1.00 87.50 123 VAL A O 1
ATOM 959 N N . LEU A 1 124 ? -5.874 -6.666 -1.406 1.00 88.88 124 LEU A N 1
ATOM 960 C CA . LEU A 1 124 ? -5.758 -6.349 -2.822 1.00 88.88 124 LEU A CA 1
ATOM 961 C C . LEU A 1 124 ? -5.607 -4.838 -3.004 1.00 88.88 124 LEU A C 1
ATOM 963 O O . LEU A 1 124 ? -6.301 -4.045 -2.371 1.00 88.88 124 LEU A O 1
ATOM 967 N N . VAL A 1 125 ? -4.716 -4.449 -3.901 1.00 90.50 125 VAL A N 1
ATOM 968 C CA . VAL A 1 125 ? -4.390 -3.074 -4.259 1.00 90.50 125 VAL A CA 1
ATOM 969 C C . VAL A 1 125 ? -4.573 -2.932 -5.762 1.00 90.50 125 VAL A C 1
ATOM 971 O O . VAL A 1 125 ? -3.948 -3.647 -6.543 1.00 90.50 125 VAL A O 1
ATOM 974 N N . LYS A 1 126 ? -5.446 -2.019 -6.166 1.00 90.38 126 LYS A N 1
ATOM 975 C CA . LYS A 1 126 ? -5.749 -1.690 -7.561 1.00 90.38 126 LYS A CA 1
ATOM 976 C C . LYS A 1 126 ? -5.403 -0.228 -7.810 1.00 90.38 126 LYS A C 1
ATOM 978 O O . LYS A 1 126 ? -5.439 0.572 -6.875 1.00 90.38 126 LYS A O 1
ATOM 983 N N . SER A 1 127 ? -5.101 0.137 -9.052 1.00 89.62 127 SER A N 1
ATOM 984 C CA . SER A 1 127 ? -5.088 1.557 -9.420 1.00 89.62 127 SER A CA 1
ATOM 985 C C . SER A 1 127 ? -6.509 2.106 -9.375 1.00 89.62 127 SER A C 1
ATOM 987 O O . SER A 1 127 ? -7.425 1.416 -9.833 1.00 89.62 127 SER A O 1
ATOM 989 N N . CYS A 1 128 ? -6.677 3.315 -8.848 1.00 81.25 128 CYS A N 1
ATOM 990 C CA . CYS A 1 128 ? -7.939 4.037 -8.958 1.00 81.25 128 CYS A CA 1
ATOM 991 C C . CYS A 1 128 ? -8.167 4.598 -10.376 1.00 81.25 128 CYS A C 1
ATOM 993 O O . CYS A 1 128 ? -7.191 4.688 -11.169 1.00 81.25 128 CYS A O 1
#

Sequence (128 aa):
GSAKLRREEQLRLKEFQEAKKLQESKAKEKAKLESKESKAKAVAPKEKFAHNQADLVELATAIADLARSWPGGALTTNQLTQEAACKKALKPLLQKHKVKSFTKAWLVQFPEILSVSEEGGTVLVKSC

Radius of gyration: 27.91 Å; chains: 1; bounding box: 63×50×70 Å

Organism: Polarella glacialis (NCBI:txid89957)

Secondary structure (DSSP, 8-state):
-HHHHHHHHHHHHHHHHHHHHHHHHHHHSGGGTTTTTTTS------SS--S-HHHHHHHHHHHHHHHHHSTTSEEEHHHHHH-HHHHHHHHHHHHHTT-----HHHHTT-TTTEEEEEETTEEEEEE-

Foldseek 3Di:
DPPVVVVVVVVVVVVVVVVVVVVVVVVPVVVVVCVPPPPPDPDDDDDDQPQPPVLLVVLLQLVQVVLCVDDVQKDWQCCCVPPPVNCVSRVVSCVVRVPPGDDPVSNVVCVVFWDWDADPNIIIIGGD